Protein AF-T2SC22-F1 (afdb_monomer)

Secondary structure (DSSP, 8-state):
--S-EEETTTTEEE----SS-SSSSEEEEE-SSTTSPPEE--TTTS---TTEEEEE---SEEETT-HHHHTT-S--SGGG-EE-TTS-EEEE-THHHHHHHH-

pLDDT: mean 90.92, std 7.05, range [56.97, 97.81]

Structure (mmCIF, N/CA/C/O backbone):
data_AF-T2SC22-F1
#
_entry.id   AF-T2SC22-F1
#
loop_
_atom_site.group_PDB
_atom_site.id
_atom_site.type_symbol
_atom_site.label_atom_id
_atom_site.label_alt_id
_atom_site.label_comp_id
_atom_site.label_asym_id
_atom_site.label_entity_id
_atom_site.label_seq_id
_atom_site.pdbx_PDB_ins_code
_atom_site.Cartn_x
_atom_site.Cartn_y
_atom_site.Cartn_z
_atom_site.occupancy
_atom_site.B_iso_or_equiv
_atom_site.auth_seq_id
_atom_site.auth_comp_id
_atom_site.auth_asym_id
_atom_site.auth_atom_id
_atom_site.pdbx_PDB_model_num
ATOM 1 N N . MET A 1 1 ? -10.334 10.412 -2.394 1.00 56.97 1 MET A N 1
ATOM 2 C CA . MET A 1 1 ? -10.584 9.222 -3.244 1.00 56.97 1 MET A CA 1
ATOM 3 C C . MET A 1 1 ? -9.826 8.071 -2.600 1.00 56.97 1 MET A C 1
ATOM 5 O O . MET A 1 1 ? -8.651 8.269 -2.329 1.00 56.97 1 MET A O 1
ATOM 9 N N . SER A 1 2 ? -10.476 6.951 -2.265 1.00 67.88 2 SER A N 1
ATOM 10 C CA . SER A 1 2 ? -9.800 5.859 -1.544 1.00 67.88 2 SER A CA 1
ATOM 11 C C . SER A 1 2 ? -8.802 5.104 -2.431 1.00 67.88 2 SER A C 1
ATOM 13 O O . SER A 1 2 ? -8.994 5.009 -3.648 1.00 67.88 2 SER A O 1
ATOM 15 N N . LEU A 1 3 ? -7.745 4.576 -1.810 1.00 81.12 3 LEU A N 1
ATOM 16 C CA . LEU A 1 3 ? -6.727 3.738 -2.450 1.00 81.12 3 LEU A CA 1
ATOM 17 C C . LEU A 1 3 ? -7.239 2.352 -2.854 1.00 81.12 3 LEU A C 1
ATOM 19 O O . LEU A 1 3 ? -6.662 1.738 -3.750 1.00 81.12 3 LEU A O 1
ATOM 23 N N . ILE A 1 4 ? -8.304 1.858 -2.225 1.00 90.38 4 ILE A N 1
ATOM 24 C CA . ILE A 1 4 ? -8.838 0.519 -2.469 1.00 90.38 4 ILE A CA 1
ATOM 25 C C . ILE A 1 4 ? -10.268 0.635 -3.000 1.00 90.38 4 ILE A C 1
ATOM 27 O O . ILE A 1 4 ? -11.079 1.421 -2.513 1.00 90.38 4 ILE A O 1
ATOM 31 N N . LYS A 1 5 ? -10.580 -0.146 -4.038 1.00 92.19 5 LYS A N 1
ATOM 32 C CA . LYS A 1 5 ? -11.929 -0.263 -4.605 1.00 92.19 5 LYS A CA 1
ATOM 33 C C . LYS A 1 5 ? -12.391 -1.711 -4.517 1.00 92.19 5 LYS A C 1
ATOM 35 O O . LYS A 1 5 ? -11.726 -2.593 -5.059 1.00 92.19 5 LYS A O 1
ATOM 40 N N . ILE A 1 6 ? -13.535 -1.938 -3.880 1.00 92.19 6 ILE A N 1
ATOM 41 C CA . ILE A 1 6 ? -14.114 -3.272 -3.693 1.00 92.19 6 ILE A CA 1
ATOM 42 C C . ILE A 1 6 ? -15.218 -3.501 -4.723 1.00 92.19 6 ILE A C 1
ATOM 44 O O . ILE A 1 6 ? -16.077 -2.647 -4.929 1.00 92.19 6 ILE A O 1
ATOM 48 N N . ASP A 1 7 ? -15.162 -4.647 -5.390 1.00 92.38 7 ASP A N 1
ATOM 49 C CA . ASP A 1 7 ? -16.143 -5.119 -6.363 1.00 92.38 7 ASP A CA 1
ATOM 50 C C . ASP A 1 7 ? -16.743 -6.417 -5.803 1.00 92.38 7 ASP A C 1
ATOM 52 O O . ASP A 1 7 ? -16.166 -7.496 -5.959 1.00 92.38 7 ASP A O 1
ATOM 56 N N . TYR A 1 8 ? -17.843 -6.285 -5.051 1.00 89.44 8 TYR A N 1
ATOM 57 C CA . TYR A 1 8 ? -18.447 -7.395 -4.304 1.00 89.44 8 TYR A CA 1
ATOM 58 C C . TYR A 1 8 ? -19.023 -8.474 -5.225 1.00 89.44 8 TYR A C 1
ATOM 60 O O . TYR A 1 8 ? -18.830 -9.660 -4.961 1.00 89.44 8 TYR A O 1
ATOM 68 N N . ASP A 1 9 ? -19.640 -8.078 -6.341 1.00 93.25 9 ASP A N 1
ATOM 69 C CA . ASP A 1 9 ? -20.217 -9.011 -7.315 1.00 93.25 9 ASP A CA 1
ATOM 70 C C . ASP A 1 9 ? -19.143 -9.911 -7.933 1.00 93.25 9 ASP A C 1
ATOM 72 O O . ASP A 1 9 ? -19.333 -11.116 -8.098 1.00 93.25 9 ASP A O 1
ATOM 76 N N . LYS A 1 10 ? -17.973 -9.336 -8.239 1.00 94.12 10 LYS A N 1
ATOM 77 C CA . LYS A 1 10 ? -16.836 -10.065 -8.821 1.00 94.12 10 LYS A CA 1
ATOM 78 C C . LYS A 1 10 ? -15.881 -10.637 -7.779 1.00 94.12 10 LYS A C 1
ATOM 80 O O . LYS A 1 10 ? -14.878 -11.230 -8.172 1.00 94.12 10 LYS A O 1
ATOM 85 N N . LYS A 1 11 ? -16.154 -10.439 -6.484 1.00 91.81 11 LYS A N 1
ATOM 86 C CA . LYS A 1 11 ? -15.268 -10.807 -5.366 1.00 91.81 11 LYS A CA 1
ATOM 87 C C . LYS A 1 11 ? -13.821 -10.363 -5.607 1.00 91.81 11 LYS A C 1
ATOM 89 O O . LYS A 1 11 ? -12.885 -11.154 -5.522 1.00 91.81 11 LYS A O 1
ATOM 94 N N . MET A 1 12 ? -13.640 -9.095 -5.969 1.00 94.56 12 MET A N 1
ATOM 95 C CA . MET A 1 12 ? -12.348 -8.552 -6.390 1.00 94.56 12 MET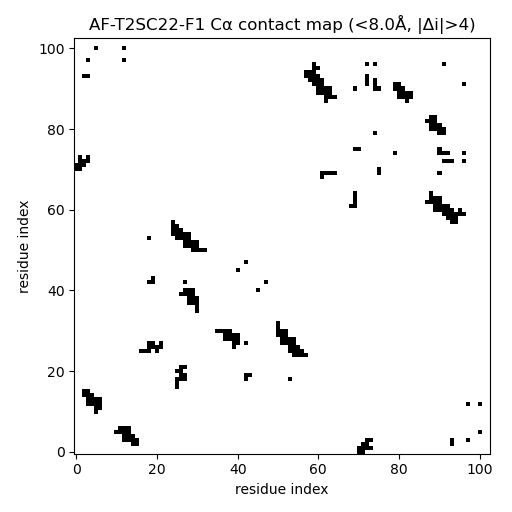 A CA 1
ATOM 96 C C . MET A 1 12 ? -12.012 -7.258 -5.649 1.00 94.56 12 MET A C 1
ATOM 98 O O . MET A 1 12 ? -12.845 -6.365 -5.495 1.00 94.56 12 MET A O 1
ATOM 102 N N . ILE A 1 13 ? -10.739 -7.126 -5.280 1.00 94.50 13 ILE A N 1
ATOM 103 C CA . ILE A 1 13 ? -10.153 -5.910 -4.715 1.00 94.50 13 ILE A CA 1
ATOM 104 C C . ILE A 1 13 ? -9.279 -5.262 -5.794 1.00 94.50 13 ILE A C 1
ATOM 106 O O . ILE A 1 13 ? -8.340 -5.880 -6.295 1.00 94.50 13 ILE A O 1
ATOM 110 N N . LYS A 1 14 ? -9.583 -4.018 -6.178 1.00 94.12 14 LYS A N 1
ATOM 111 C CA . LYS A 1 14 ? -8.814 -3.243 -7.165 1.00 94.12 14 LYS A CA 1
ATOM 112 C C . LYS A 1 14 ? -7.992 -2.170 -6.466 1.00 94.12 14 LYS A C 1
ATOM 114 O O . LYS A 1 14 ? -8.525 -1.387 -5.681 1.00 94.12 14 LYS A O 1
ATOM 119 N N . ILE A 1 15 ? -6.718 -2.088 -6.836 1.00 91.62 15 ILE A N 1
ATOM 120 C CA . ILE A 1 15 ? -5.756 -1.133 -6.282 1.00 91.62 15 ILE A CA 1
ATOM 121 C C . ILE A 1 15 ? -5.175 -0.321 -7.443 1.00 91.62 15 ILE A C 1
ATOM 123 O O . ILE A 1 15 ? -4.423 -0.868 -8.253 1.00 91.62 15 ILE A O 1
ATOM 127 N N . PRO A 1 16 ? -5.534 0.966 -7.589 1.00 90.25 16 PRO A N 1
ATOM 128 C CA . PRO A 1 16 ? -4.914 1.840 -8.574 1.00 90.25 16 PRO A CA 1
ATOM 129 C C . PRO A 1 16 ? -3.464 2.138 -8.175 1.00 90.25 16 PRO A C 1
ATOM 131 O O . PRO A 1 16 ? -3.212 2.735 -7.131 1.00 90.25 16 PRO A O 1
ATOM 134 N N . ILE A 1 17 ? -2.508 1.749 -9.019 1.00 88.50 17 ILE A N 1
ATOM 135 C CA . ILE A 1 17 ? -1.077 1.954 -8.769 1.00 88.50 17 ILE A CA 1
ATOM 136 C C . ILE A 1 17 ? -0.539 3.040 -9.716 1.00 88.50 17 ILE A C 1
ATOM 138 O O . ILE A 1 17 ? -0.618 2.874 -10.936 1.00 88.50 17 ILE A O 1
ATOM 142 N N . PRO A 1 18 ? 0.034 4.145 -9.202 1.00 88.25 18 PRO A N 1
ATOM 143 C CA . PRO A 1 18 ? 0.637 5.172 -10.045 1.00 88.25 18 PRO A CA 1
ATOM 144 C C . PRO A 1 18 ? 1.981 4.691 -10.617 1.00 88.25 18 PRO A C 1
ATOM 146 O O . PRO A 1 18 ? 2.952 4.523 -9.887 1.00 88.25 18 PRO A O 1
ATOM 149 N N . LEU A 1 19 ? 2.063 4.514 -11.939 1.00 87.94 19 LEU A N 1
ATOM 150 C CA . LEU A 1 19 ? 3.259 3.970 -12.612 1.00 87.94 19 LEU A CA 1
ATOM 151 C C . LEU A 1 19 ? 4.300 5.029 -13.020 1.00 87.94 19 LEU A C 1
ATOM 153 O O . LEU A 1 19 ? 5.415 4.695 -13.421 1.00 87.94 19 LEU A O 1
ATOM 157 N N . THR A 1 20 ? 3.951 6.314 -12.945 1.00 83.75 20 THR A N 1
ATOM 158 C CA . THR A 1 20 ? 4.825 7.424 -13.371 1.00 83.75 20 THR A CA 1
ATOM 159 C C . THR A 1 20 ? 5.331 8.288 -12.221 1.00 83.75 20 THR A C 1
ATOM 161 O O . THR A 1 20 ? 6.032 9.268 -12.470 1.00 83.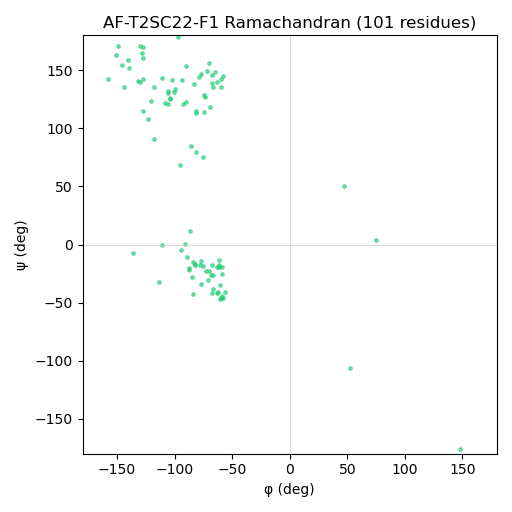75 20 THR A O 1
ATOM 164 N N . SER A 1 21 ? 4.953 7.978 -10.978 1.00 76.31 21 SER A N 1
ATOM 165 C CA . SER A 1 21 ? 5.473 8.695 -9.813 1.00 76.31 21 SER A CA 1
ATOM 166 C C . SER A 1 21 ? 6.838 8.128 -9.450 1.00 76.31 21 SER A C 1
ATOM 168 O O . SER A 1 21 ? 6.959 6.960 -9.099 1.00 76.31 21 SER A O 1
ATOM 170 N N . ILE A 1 22 ? 7.875 8.952 -9.580 1.00 68.25 22 ILE A N 1
ATOM 171 C CA . ILE A 1 22 ? 9.270 8.549 -9.345 1.00 68.25 22 ILE A CA 1
ATOM 172 C C . ILE A 1 22 ? 9.615 8.666 -7.849 1.00 68.25 22 ILE A C 1
ATOM 174 O O . ILE A 1 22 ? 10.449 7.930 -7.328 1.00 68.25 22 ILE A O 1
ATOM 178 N N . SER A 1 23 ? 8.933 9.574 -7.145 1.00 65.56 23 SER A N 1
ATOM 179 C CA . SER A 1 23 ? 9.006 9.768 -5.698 1.00 65.56 23 SER A CA 1
ATOM 180 C C . SER A 1 23 ? 7.762 9.180 -5.027 1.00 65.56 23 SER A C 1
ATOM 182 O O . SER A 1 23 ? 6.635 9.520 -5.392 1.00 65.56 23 SER A O 1
ATOM 184 N N . GLY A 1 24 ? 7.958 8.298 -4.048 1.00 80.31 24 GLY A N 1
ATOM 185 C CA . GLY A 1 24 ? 6.873 7.686 -3.279 1.00 80.31 24 GLY A CA 1
ATOM 186 C C . GLY A 1 24 ? 7.174 6.260 -2.818 1.00 80.31 24 GLY A C 1
ATOM 187 O O . GLY A 1 24 ? 8.276 5.742 -3.032 1.00 80.31 24 GLY A O 1
ATOM 188 N N . LYS A 1 25 ? 6.162 5.647 -2.187 1.00 87.69 25 LYS A N 1
ATOM 189 C CA . LYS A 1 25 ? 6.140 4.234 -1.764 1.00 87.69 25 LYS A CA 1
ATOM 190 C C . LYS A 1 25 ? 6.087 3.253 -2.937 1.00 87.69 25 LYS A C 1
ATOM 192 O O . LYS A 1 25 ? 6.478 2.103 -2.780 1.00 87.69 25 LYS A O 1
ATOM 197 N N . VAL A 1 26 ? 5.548 3.695 -4.070 1.00 90.75 26 VAL A N 1
ATOM 198 C CA . VAL A 1 26 ? 5.399 2.904 -5.292 1.00 90.75 26 VAL A CA 1
ATOM 199 C C . VAL A 1 26 ? 6.433 3.378 -6.296 1.00 90.75 26 VAL A C 1
A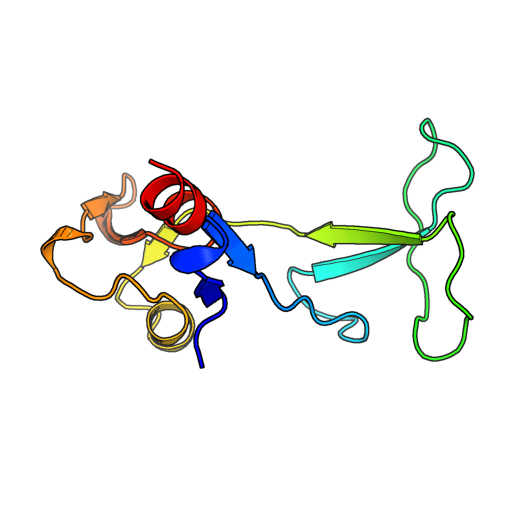TOM 201 O O . VAL A 1 26 ? 6.544 4.579 -6.546 1.00 90.75 26 VAL A O 1
ATOM 204 N N . ARG A 1 27 ? 7.177 2.438 -6.870 1.00 91.19 27 ARG A N 1
ATOM 205 C CA . ARG A 1 27 ? 8.173 2.677 -7.914 1.00 91.19 27 ARG A CA 1
ATOM 206 C C . ARG A 1 27 ? 8.084 1.574 -8.952 1.00 91.19 27 ARG A C 1
ATOM 208 O O . ARG A 1 27 ? 7.720 0.443 -8.645 1.00 91.19 27 ARG A O 1
ATOM 215 N N . VAL A 1 28 ? 8.460 1.891 -10.181 1.00 92.50 28 VAL A N 1
ATOM 216 C CA . VAL A 1 28 ? 8.668 0.871 -11.209 1.00 92.50 28 VAL A CA 1
ATOM 217 C C . VAL A 1 28 ? 10.160 0.598 -11.306 1.00 92.50 28 VAL A C 1
ATOM 219 O O . VAL A 1 28 ? 10.969 1.528 -11.358 1.00 92.50 28 VAL A O 1
ATOM 222 N N . LYS A 1 29 ? 10.516 -0.681 -11.331 1.00 92.50 29 LYS A N 1
ATOM 223 C CA . LYS A 1 29 ? 11.887 -1.154 -11.498 1.00 92.50 29 LYS A CA 1
ATOM 224 C C . LYS A 1 29 ? 11.970 -2.163 -12.628 1.00 92.50 29 LYS A C 1
ATOM 226 O O . LYS A 1 29 ? 10.965 -2.747 -13.027 1.00 92.50 29 LYS A O 1
ATOM 231 N N . THR A 1 30 ? 13.171 -2.365 -13.142 1.00 93.56 30 THR A N 1
ATOM 232 C CA . THR A 1 30 ? 13.493 -3.411 -14.110 1.00 93.56 30 THR A CA 1
ATOM 233 C C . THR A 1 30 ? 14.384 -4.465 -13.470 1.00 93.56 30 THR A C 1
ATOM 235 O O . THR A 1 30 ? 15.255 -4.144 -12.665 1.00 93.56 30 THR A O 1
ATOM 238 N N . ARG A 1 31 ? 14.184 -5.730 -13.838 1.00 91.56 31 ARG A N 1
ATOM 239 C CA . ARG A 1 31 ? 15.092 -6.841 -13.521 1.00 91.56 31 ARG A CA 1
ATOM 240 C C . ARG A 1 31 ? 15.369 -7.661 -14.776 1.00 91.56 31 ARG A C 1
ATOM 242 O O . ARG A 1 31 ? 14.466 -7.851 -15.593 1.00 91.56 31 ARG A O 1
ATOM 249 N N . HIS A 1 32 ? 16.607 -8.112 -14.955 1.00 82.31 32 HIS A N 1
ATOM 250 C CA . HIS A 1 32 ? 16.988 -8.924 -16.114 1.00 82.31 32 HIS A CA 1
ATOM 251 C C . HIS A 1 32 ? 16.665 -10.404 -15.881 1.00 82.31 32 HIS A C 1
ATOM 253 O O . HIS A 1 32 ? 16.066 -11.027 -16.757 1.00 82.31 32 HIS A O 1
ATOM 259 N N . ALA A 1 33 ? 16.954 -10.912 -14.684 1.00 80.00 33 ALA A N 1
ATOM 260 C CA . ALA A 1 33 ? 16.516 -12.206 -14.172 1.00 80.00 33 ALA A CA 1
ATOM 261 C C . ALA A 1 33 ? 15.905 -12.078 -12.761 1.00 80.00 33 ALA A C 1
ATOM 263 O O . ALA A 1 33 ? 15.962 -11.024 -12.129 1.00 80.00 33 ALA A O 1
ATOM 264 N N . PHE A 1 34 ? 15.297 -13.155 -12.249 1.00 75.50 34 PHE A N 1
ATOM 265 C CA . PHE A 1 34 ? 14.717 -13.180 -10.896 1.00 75.50 34 PHE A CA 1
ATOM 266 C C . PHE A 1 34 ? 15.760 -13.063 -9.777 1.00 75.50 34 PHE A C 1
ATOM 268 O O . PHE A 1 34 ? 15.422 -12.600 -8.692 1.00 75.50 34 PHE A O 1
ATOM 275 N N . SER A 1 35 ? 16.999 -13.476 -10.046 1.00 75.12 35 SER A N 1
ATOM 276 C CA . SER A 1 35 ? 18.146 -13.388 -9.136 1.00 75.12 35 SER A CA 1
ATOM 277 C C . SER A 1 35 ? 18.747 -11.988 -9.036 1.00 75.12 35 SER A C 1
ATOM 279 O O . SER A 1 35 ? 19.563 -11.738 -8.153 1.00 75.12 35 SER A O 1
ATOM 281 N N . ASP A 1 36 ? 18.385 -11.093 -9.953 1.00 85.12 36 ASP A N 1
ATOM 282 C CA . ASP A 1 36 ? 19.047 -9.804 -10.081 1.00 85.12 36 ASP A CA 1
ATOM 283 C C . ASP A 1 36 ? 18.380 -8.742 -9.216 1.00 85.12 36 ASP A C 1
ATOM 285 O O . ASP A 1 36 ? 17.172 -8.758 -8.954 1.00 85.12 36 ASP A O 1
ATOM 289 N N . TYR A 1 37 ? 19.176 -7.749 -8.836 1.00 88.12 37 TYR A N 1
ATOM 290 C CA . TYR A 1 37 ? 18.659 -6.554 -8.193 1.00 88.12 37 TYR A CA 1
ATOM 291 C C . TYR A 1 37 ? 17.811 -5.724 -9.159 1.00 88.12 37 TYR A C 1
ATOM 293 O O . TYR A 1 37 ? 18.094 -5.606 -10.352 1.00 88.12 37 TYR A O 1
ATOM 301 N N . GLY A 1 38 ? 16.776 -5.095 -8.607 1.00 90.88 38 GLY A N 1
ATOM 302 C CA . GLY A 1 38 ? 15.937 -4.165 -9.345 1.00 90.88 38 GLY A CA 1
ATOM 303 C C . GLY A 1 38 ? 16.618 -2.828 -9.594 1.00 90.88 38 GLY A C 1
ATOM 304 O O . GLY A 1 38 ? 17.044 -2.164 -8.647 1.00 90.88 38 GLY A O 1
ATOM 305 N N . VAL A 1 39 ? 16.627 -2.389 -10.849 1.00 91.19 39 VAL A N 1
ATOM 306 C CA . VAL A 1 39 ? 17.176 -1.097 -11.274 1.00 91.19 39 VAL A CA 1
ATOM 307 C C . VAL A 1 39 ? 16.043 -0.101 -11.522 1.00 91.19 39 VAL A C 1
ATOM 309 O O . VAL A 1 39 ? 14.978 -0.458 -12.025 1.00 91.19 39 VAL A O 1
ATOM 312 N N . SER A 1 40 ? 16.249 1.164 -11.152 1.00 89.81 40 SER A N 1
ATOM 313 C CA . SER A 1 40 ? 15.285 2.239 -11.419 1.00 89.81 40 SER A CA 1
ATOM 314 C C . SER A 1 40 ? 15.103 2.466 -12.923 1.00 89.81 40 SER A C 1
ATOM 316 O O . SER A 1 40 ? 16.078 2.482 -13.672 1.00 89.81 40 SER A O 1
ATOM 318 N N . THR A 1 41 ? 13.865 2.705 -13.363 1.00 89.81 41 THR A N 1
ATOM 319 C CA . THR A 1 41 ? 13.536 2.938 -14.780 1.00 89.81 41 THR A CA 1
ATOM 320 C C . THR A 1 41 ? 12.734 4.223 -14.983 1.00 89.81 41 THR A C 1
ATOM 322 O O . THR A 1 41 ? 11.868 4.579 -14.181 1.00 89.81 41 THR A O 1
ATOM 325 N N . ALA A 1 42 ? 13.018 4.938 -16.072 1.00 91.50 42 ALA A N 1
ATOM 326 C CA . ALA A 1 42 ? 12.310 6.157 -16.446 1.00 91.50 42 ALA A CA 1
ATOM 327 C C . ALA A 1 42 ? 11.047 5.818 -17.256 1.00 91.50 42 ALA A C 1
ATOM 329 O O . ALA A 1 42 ? 11.054 5.861 -18.487 1.00 91.50 42 ALA A O 1
ATOM 330 N N . THR A 1 43 ? 9.942 5.521 -16.566 1.00 91.06 43 THR A N 1
ATOM 331 C CA . THR A 1 43 ? 8.690 5.003 -17.164 1.00 91.06 43 THR A CA 1
ATOM 332 C C . THR A 1 43 ? 8.010 5.917 -18.183 1.00 91.06 43 THR A C 1
ATOM 334 O O . THR A 1 43 ? 7.195 5.451 -18.968 1.00 91.06 43 THR A O 1
ATOM 337 N N . ARG A 1 44 ? 8.344 7.214 -18.211 1.00 91.44 44 ARG A N 1
ATOM 338 C CA . ARG A 1 44 ? 7.854 8.152 -19.241 1.00 91.44 44 ARG A CA 1
ATOM 339 C C . ARG A 1 44 ? 8.643 8.103 -20.552 1.00 91.44 44 ARG A C 1
ATOM 341 O O . ARG A 1 44 ? 8.186 8.661 -21.540 1.00 91.44 44 ARG A O 1
ATOM 348 N N . LYS A 1 45 ? 9.842 7.515 -20.546 1.00 92.44 45 LYS A N 1
ATOM 349 C CA . LYS A 1 45 ? 10.762 7.486 -21.696 1.00 92.44 45 LYS A CA 1
ATOM 350 C C . LYS A 1 45 ? 10.958 6.080 -22.255 1.00 92.44 45 LYS A C 1
ATOM 352 O O . LYS A 1 45 ? 11.198 5.932 -23.445 1.00 92.44 45 LYS A O 1
ATOM 357 N N . ILE A 1 46 ? 10.895 5.067 -21.394 1.00 90.69 46 ILE A N 1
ATOM 358 C CA . ILE A 1 46 ? 11.193 3.679 -21.743 1.00 90.69 46 ILE A CA 1
ATOM 359 C C . ILE A 1 46 ? 9.874 2.903 -21.868 1.00 90.69 46 ILE A C 1
ATOM 361 O O . ILE A 1 46 ? 9.102 2.894 -20.906 1.00 90.69 46 ILE A O 1
ATOM 365 N N . PRO A 1 47 ? 9.605 2.239 -23.009 1.00 92.69 47 PRO A N 1
ATOM 366 C CA . PRO A 1 47 ? 8.446 1.366 -23.155 1.00 92.69 47 PRO A CA 1
ATOM 367 C C . PRO A 1 47 ? 8.460 0.209 -22.151 1.00 92.69 47 PRO A C 1
ATOM 369 O O . PRO A 1 47 ? 9.505 -0.385 -21.869 1.00 92.69 47 PRO A O 1
ATOM 372 N N . PHE A 1 48 ? 7.281 -0.144 -21.639 1.00 92.88 48 PHE A N 1
ATOM 373 C CA . PHE A 1 48 ? 7.140 -1.272 -20.725 1.00 92.88 48 PHE A CA 1
ATOM 374 C C . PHE A 1 48 ? 7.468 -2.604 -21.404 1.00 92.88 48 PHE A C 1
ATOM 376 O O . PHE A 1 48 ? 7.230 -2.818 -22.590 1.00 92.88 48 PHE A O 1
ATOM 383 N N . SER A 1 49 ? 7.998 -3.525 -20.606 1.00 92.25 49 SER A N 1
ATOM 384 C CA . SER A 1 49 ? 8.330 -4.891 -21.007 1.00 92.25 49 SER A CA 1
ATOM 385 C C . SER A 1 49 ? 8.181 -5.832 -19.815 1.00 92.25 49 SER A C 1
ATOM 387 O O . SER A 1 49 ? 8.079 -5.372 -18.679 1.00 92.25 49 SER A O 1
ATOM 389 N N . LEU A 1 50 ? 8.260 -7.144 -20.047 1.00 91.31 50 LEU A N 1
ATOM 390 C CA . LEU A 1 50 ? 8.166 -8.171 -18.995 1.00 91.31 50 LEU A CA 1
ATOM 391 C C . LEU A 1 50 ? 9.265 -8.083 -17.920 1.00 91.31 50 LEU A C 1
ATOM 393 O O . LEU A 1 50 ? 9.155 -8.695 -16.863 1.00 91.31 50 LEU A O 1
ATOM 397 N N . LYS A 1 51 ? 10.323 -7.306 -18.176 1.00 92.25 51 LYS A N 1
ATOM 398 C CA . LYS A 1 51 ? 11.379 -7.018 -17.199 1.00 92.25 51 LYS A CA 1
ATOM 399 C C . LYS A 1 51 ? 10.938 -6.012 -16.136 1.00 92.25 51 LYS A C 1
ATOM 401 O O . LYS A 1 51 ? 11.594 -5.903 -15.104 1.00 92.25 51 LYS A O 1
ATOM 406 N N . HIS A 1 52 ? 9.874 -5.253 -16.395 1.00 93.00 52 HIS A N 1
ATOM 407 C CA . HIS A 1 52 ? 9.370 -4.232 -15.489 1.00 93.00 52 HIS A CA 1
ATOM 408 C C . HIS A 1 52 ? 8.478 -4.852 -14.417 1.00 93.00 52 HIS A C 1
ATOM 410 O O . HIS A 1 52 ? 7.626 -5.689 -14.706 1.00 93.00 52 HIS A O 1
ATOM 416 N N . TYR A 1 53 ? 8.641 -4.398 -13.182 1.00 92.94 53 TYR A N 1
ATOM 417 C CA . TYR A 1 53 ? 7.785 -4.770 -12.067 1.00 92.94 53 TYR A CA 1
ATOM 418 C C . TYR A 1 53 ? 7.523 -3.561 -11.167 1.00 92.94 53 TYR A C 1
ATOM 420 O O . TYR A 1 53 ? 8.262 -2.571 -11.183 1.00 92.94 53 TYR A O 1
ATOM 428 N N . VAL A 1 54 ? 6.446 -3.647 -10.390 1.00 92.44 54 VAL A N 1
ATOM 429 C CA . VAL A 1 54 ? 6.104 -2.644 -9.383 1.00 92.44 54 VAL A CA 1
ATOM 430 C C . VAL A 1 54 ? 6.759 -3.031 -8.066 1.00 92.44 54 VAL A C 1
ATOM 432 O O . VAL A 1 54 ? 6.518 -4.109 -7.530 1.00 92.44 54 VAL A O 1
ATOM 435 N N . GLU A 1 55 ? 7.570 -2.131 -7.533 1.00 92.12 55 GLU A N 1
ATOM 436 C CA . GLU A 1 55 ? 8.005 -2.149 -6.146 1.00 92.12 55 GLU A CA 1
ATOM 437 C C . GLU A 1 55 ? 7.041 -1.282 -5.337 1.00 92.12 55 GLU A C 1
ATOM 439 O O . GLU A 1 55 ? 6.886 -0.092 -5.615 1.00 92.12 55 GLU A O 1
ATOM 444 N N . TRP A 1 56 ? 6.392 -1.869 -4.334 1.00 92.88 56 TRP A N 1
ATOM 445 C CA . TRP A 1 56 ? 5.500 -1.146 -3.436 1.00 92.88 56 TRP A CA 1
ATOM 446 C C . TRP A 1 56 ? 5.893 -1.407 -1.987 1.00 92.88 56 TRP A C 1
A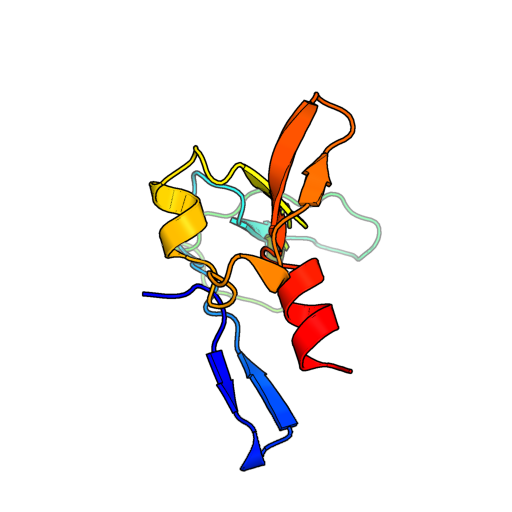TOM 448 O O . TRP A 1 56 ? 5.778 -2.524 -1.486 1.00 92.88 56 TRP A O 1
ATOM 458 N N . GLN A 1 57 ? 6.332 -0.354 -1.301 1.00 92.81 57 GLN A N 1
ATOM 459 C CA . GLN A 1 57 ? 6.505 -0.352 0.147 1.00 92.81 57 GLN A CA 1
ATOM 460 C C . GLN A 1 57 ? 5.132 -0.244 0.827 1.00 92.81 57 GLN A C 1
ATOM 462 O O . GLN A 1 57 ? 4.722 0.825 1.294 1.00 92.81 57 GLN A O 1
ATOM 467 N N . ILE A 1 58 ? 4.400 -1.355 0.812 1.00 94.19 58 ILE A N 1
ATOM 468 C CA . ILE A 1 58 ? 3.057 -1.462 1.376 1.00 94.19 58 ILE A CA 1
ATOM 469 C C . ILE A 1 58 ? 3.092 -1.313 2.905 1.00 94.19 58 ILE A C 1
ATOM 471 O O . ILE A 1 58 ? 3.970 -1.847 3.582 1.00 94.19 58 ILE A O 1
ATOM 475 N N . GLY A 1 59 ? 2.163 -0.534 3.451 1.00 94.62 59 GLY A N 1
ATOM 476 C CA . GLY A 1 59 ? 1.894 -0.432 4.881 1.00 94.62 59 GLY A CA 1
ATOM 477 C C . GLY A 1 59 ? 0.725 -1.319 5.306 1.00 94.62 59 GLY A C 1
ATOM 478 O O . GLY A 1 59 ? 0.093 -1.989 4.495 1.00 94.62 59 GLY A O 1
ATOM 479 N N . TYR A 1 60 ? 0.438 -1.309 6.603 1.00 96.00 60 TYR A N 1
ATOM 480 C CA . TYR A 1 60 ? -0.675 -2.061 7.188 1.00 96.00 60 TYR A CA 1
ATOM 481 C C . TYR A 1 60 ? -1.474 -1.245 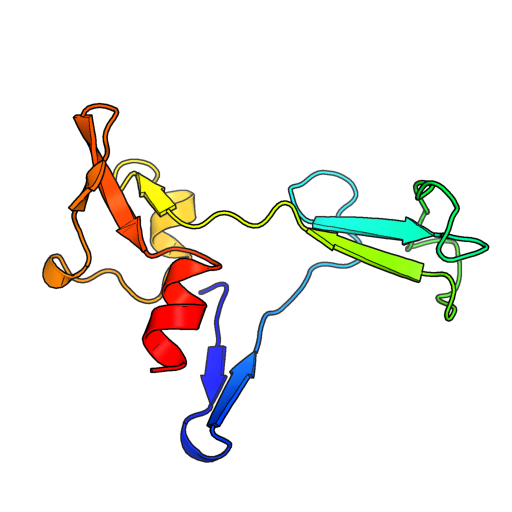8.210 1.00 96.00 60 TYR A C 1
ATOM 483 O O . TYR A 1 60 ? -2.490 -1.717 8.711 1.00 96.00 60 TYR A O 1
ATOM 491 N N . ASP A 1 61 ? -1.020 -0.043 8.562 1.00 96.50 61 ASP A N 1
ATOM 492 C CA . ASP A 1 61 ? -1.723 0.846 9.474 1.00 96.50 61 ASP A CA 1
ATOM 493 C C . ASP A 1 61 ? -1.422 2.315 9.171 1.00 96.50 61 ASP A C 1
ATOM 495 O O . ASP A 1 61 ? -0.466 2.652 8.460 1.00 96.50 61 ASP A O 1
ATOM 499 N N . VAL A 1 62 ? -2.267 3.191 9.706 1.00 95.81 62 VAL A N 1
ATOM 500 C CA . VAL A 1 62 ? -2.063 4.638 9.677 1.00 95.81 62 VAL A CA 1
ATOM 501 C C . VAL A 1 62 ? -2.571 5.269 10.978 1.00 95.81 62 VAL A C 1
ATOM 503 O O . VAL A 1 62 ? -3.660 4.918 11.432 1.00 95.81 62 VAL A O 1
ATOM 506 N N . PRO A 1 63 ? -1.824 6.196 11.609 1.00 96.88 63 PRO A N 1
ATOM 507 C CA . PRO A 1 63 ? -2.352 7.003 12.706 1.00 96.88 63 PRO A CA 1
ATOM 508 C C . PRO A 1 63 ? -3.557 7.834 12.264 1.00 96.88 63 PRO A C 1
ATOM 510 O O . PRO A 1 63 ? -3.477 8.519 11.248 1.00 96.88 63 PRO A O 1
ATOM 513 N N . ILE A 1 64 ? -4.625 7.871 13.064 1.00 96.06 64 ILE A N 1
ATOM 514 C CA . ILE A 1 64 ? -5.821 8.682 12.750 1.00 96.06 64 ILE A CA 1
ATOM 515 C C . ILE A 1 64 ? -5.518 10.191 12.709 1.00 96.06 64 ILE A C 1
ATOM 517 O O . ILE A 1 64 ? -6.248 10.977 12.116 1.00 96.06 64 ILE A O 1
ATOM 521 N N . THR A 1 65 ? -4.407 10.602 13.327 1.00 95.44 65 THR A N 1
ATOM 522 C CA . THR A 1 65 ? -3.909 11.981 13.297 1.00 95.44 65 THR A CA 1
ATOM 523 C C . THR A 1 65 ? -3.318 12.372 11.938 1.00 95.44 65 THR A C 1
ATOM 525 O O . THR A 1 65 ? -3.242 13.560 11.635 1.00 95.44 65 THR A O 1
ATOM 528 N N . ASP A 1 66 ? -2.879 11.403 11.124 1.00 94.75 66 ASP A N 1
ATOM 529 C CA . ASP A 1 66 ? -2.395 11.626 9.754 1.00 94.75 66 ASP A CA 1
ATOM 530 C C . ASP A 1 66 ? -3.603 11.730 8.812 1.00 94.75 66 ASP A C 1
ATOM 532 O O . ASP A 1 66 ? -4.001 10.763 8.159 1.00 94.75 66 ASP A O 1
ATOM 536 N N . ARG A 1 67 ? -4.228 12.915 8.807 1.00 93.44 67 ARG A N 1
ATOM 537 C CA . ARG A 1 67 ? -5.499 13.168 8.109 1.00 93.44 67 ARG A CA 1
ATOM 538 C C . ARG A 1 67 ? -5.429 12.831 6.623 1.00 93.44 67 ARG A C 1
ATOM 540 O O . ARG A 1 67 ? -6.365 12.243 6.099 1.00 93.44 67 ARG A O 1
ATOM 547 N N . GLU A 1 68 ? -4.325 13.155 5.952 1.00 91.75 68 GLU A N 1
ATOM 548 C CA . GLU A 1 68 ? -4.179 12.894 4.516 1.00 91.75 68 GLU A CA 1
ATOM 549 C C . GLU A 1 68 ? -4.283 11.403 4.200 1.00 91.75 68 GLU A C 1
ATOM 551 O O . GLU A 1 68 ? -5.029 11.013 3.305 1.00 91.75 68 GLU A O 1
ATOM 556 N N . LYS A 1 69 ? -3.576 10.555 4.954 1.00 90.75 69 LYS A N 1
ATOM 557 C CA . LYS A 1 69 ? -3.621 9.104 4.748 1.00 90.75 69 LYS A CA 1
ATOM 558 C C . LYS A 1 69 ? -4.887 8.465 5.311 1.00 90.75 69 LYS A C 1
ATOM 560 O O . LYS A 1 69 ? -5.394 7.515 4.718 1.00 90.75 69 LYS A O 1
ATOM 565 N N . PHE A 1 70 ? -5.420 8.987 6.413 1.00 93.00 70 PHE A N 1
ATOM 566 C CA . PHE A 1 70 ? -6.697 8.539 6.968 1.00 93.00 7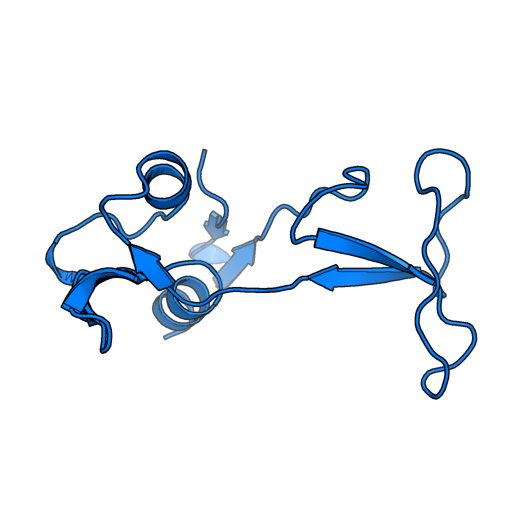0 PHE A CA 1
ATOM 567 C C . PHE A 1 70 ? -7.852 8.752 5.977 1.00 93.00 70 PHE A C 1
ATOM 569 O O . PHE A 1 70 ? -8.729 7.904 5.840 1.00 93.00 70 PHE A O 1
ATOM 576 N N . GLU A 1 71 ? -7.816 9.822 5.184 1.00 92.69 71 GLU A N 1
ATOM 577 C CA . GLU A 1 71 ? -8.816 10.043 4.137 1.00 92.69 71 GLU A CA 1
ATOM 578 C C . GLU A 1 71 ? -8.748 9.030 2.980 1.00 92.69 71 GLU A C 1
ATOM 580 O O . GLU A 1 71 ? -9.723 8.892 2.229 1.00 92.69 71 GLU A O 1
ATOM 585 N N . LEU A 1 72 ? -7.631 8.308 2.834 1.00 91.75 72 LEU A N 1
ATOM 586 C CA . LEU A 1 72 ? -7.417 7.321 1.773 1.00 91.75 72 LEU A CA 1
ATOM 587 C C . LEU A 1 72 ? -7.924 5.913 2.125 1.00 91.75 72 LEU A C 1
ATOM 589 O O . LEU A 1 72 ? -8.161 5.133 1.197 1.00 91.75 72 LEU A O 1
ATOM 593 N N . THR A 1 73 ? -8.122 5.583 3.406 1.00 92.06 73 THR A N 1
ATOM 594 C CA . THR A 1 73 ? -8.760 4.315 3.811 1.00 92.06 73 THR A CA 1
ATOM 595 C C . THR A 1 73 ? -10.275 4.381 3.614 1.00 92.06 73 THR A C 1
ATOM 597 O O . THR A 1 73 ? -10.892 5.443 3.748 1.00 92.06 73 THR A O 1
ATOM 600 N N . THR A 1 74 ? -10.895 3.253 3.274 1.00 92.31 74 THR A N 1
ATOM 601 C CA . THR A 1 74 ? -12.360 3.112 3.319 1.00 92.31 74 THR A CA 1
ATOM 602 C C . THR A 1 74 ? -12.877 2.791 4.727 1.00 92.31 74 THR A C 1
ATOM 604 O O . THR A 1 74 ? -14.055 3.005 5.005 1.00 92.31 74 THR A O 1
ATOM 607 N N . LEU A 1 75 ? -12.013 2.322 5.633 1.00 92.25 75 LEU A N 1
ATOM 608 C CA . LEU A 1 75 ? -12.354 1.837 6.975 1.00 92.25 75 LEU A CA 1
ATOM 609 C C . LEU A 1 75 ? -12.177 2.942 8.030 1.00 92.25 75 LEU A C 1
ATOM 611 O O . LEU A 1 75 ? -11.271 2.906 8.866 1.00 92.25 75 LEU A O 1
ATOM 615 N N . LYS A 1 76 ? -13.043 3.960 7.968 1.00 91.75 76 LYS A N 1
ATOM 616 C CA . LYS A 1 76 ? -12.946 5.163 8.820 1.00 91.75 76 LYS A CA 1
ATOM 617 C C . LYS A 1 76 ? -13.643 5.039 10.176 1.00 91.75 76 LYS A C 1
ATOM 619 O O . LYS A 1 76 ? -13.286 5.774 11.094 1.00 91.75 76 LYS A O 1
ATOM 624 N N . ASP A 1 77 ? -14.599 4.120 10.303 1.00 94.06 77 ASP A N 1
ATOM 625 C CA . ASP A 1 77 ? -15.374 3.930 11.533 1.00 94.06 77 ASP A CA 1
ATOM 626 C C . ASP A 1 77 ? -14.477 3.623 12.743 1.00 94.06 77 ASP A C 1
ATOM 628 O O . ASP A 1 77 ? -13.505 2.872 12.637 1.00 94.06 77 ASP A O 1
ATOM 632 N N . GLU A 1 78 ? -14.865 4.122 13.919 1.00 94.50 78 GLU A N 1
ATOM 633 C CA . GLU A 1 78 ? -14.122 3.933 15.176 1.00 94.50 78 GLU A CA 1
ATOM 634 C C . GLU A 1 78 ? -13.932 2.459 15.559 1.00 94.50 78 GLU A C 1
ATOM 636 O O . GLU A 1 78 ? -12.945 2.105 16.196 1.00 94.50 78 GLU A O 1
ATOM 641 N N . LYS A 1 79 ? -14.819 1.562 15.107 1.00 95.44 79 LYS A N 1
ATOM 642 C CA . LYS A 1 79 ? -14.688 0.110 15.333 1.00 95.44 79 LYS A CA 1
ATOM 643 C C . LYS A 1 79 ? -13.426 -0.506 14.712 1.00 95.44 79 LYS A C 1
ATOM 645 O O . LYS A 1 79 ? -13.052 -1.612 15.089 1.00 95.44 79 LYS A O 1
ATOM 650 N N . TYR A 1 80 ? -12.804 0.168 13.742 1.00 95.56 80 TYR A N 1
ATOM 651 C CA . TYR A 1 80 ? -11.541 -0.258 13.128 1.00 95.56 80 TYR A CA 1
ATOM 652 C C . TYR A 1 80 ? -10.318 0.381 13.788 1.00 95.56 80 TYR A C 1
ATOM 654 O O . TYR A 1 80 ? -9.184 0.075 13.410 1.00 95.56 80 TYR A O 1
ATOM 662 N N . HIS A 1 81 ? -10.528 1.288 14.746 1.00 96.31 81 HIS A N 1
ATOM 663 C CA . HIS A 1 81 ? -9.440 1.967 15.427 1.00 96.31 81 HIS A CA 1
ATOM 664 C C . HIS A 1 81 ? -8.843 1.055 16.494 1.00 96.31 81 HIS A C 1
ATOM 666 O O . HIS A 1 81 ? -9.539 0.296 17.166 1.00 96.31 81 HIS A O 1
ATOM 672 N N . PHE A 1 82 ? -7.530 1.140 16.665 1.00 97.06 82 PHE A N 1
ATOM 673 C CA . PHE A 1 82 ? -6.800 0.369 17.660 1.00 97.06 82 PHE A CA 1
ATOM 674 C C . PHE A 1 82 ? -5.625 1.168 18.222 1.00 97.06 82 PHE A C 1
ATOM 676 O O . PHE A 1 82 ? -5.083 2.070 17.575 1.00 97.06 82 PHE A O 1
ATOM 683 N N . LEU A 1 83 ? -5.214 0.826 19.443 1.00 97.81 83 LEU A N 1
ATOM 684 C CA . LEU A 1 83 ? -4.032 1.405 20.068 1.00 97.81 83 LEU A CA 1
ATOM 685 C C . LEU A 1 83 ? -2.781 0.694 19.541 1.00 97.81 83 LEU A C 1
ATOM 687 O O . LEU A 1 83 ? -2.566 -0.488 19.803 1.00 97.81 83 LEU A O 1
ATOM 691 N N . GLY A 1 84 ? -1.952 1.411 18.785 1.00 96.56 84 GLY A N 1
ATOM 692 C CA . GLY A 1 84 ? -0.666 0.897 18.332 1.00 96.56 84 GLY A CA 1
ATOM 693 C C . GLY A 1 84 ? 0.335 0.775 19.483 1.00 96.56 84 GLY A C 1
ATOM 694 O O . GLY A 1 84 ? 0.273 1.519 20.459 1.00 96.56 84 GLY A O 1
ATOM 695 N N . ALA A 1 85 ? 1.334 -0.099 19.328 1.00 96.31 85 ALA A N 1
ATOM 696 C CA . ALA A 1 85 ? 2.403 -0.287 20.320 1.00 96.31 85 ALA A CA 1
ATOM 697 C C . ALA A 1 85 ? 3.210 0.994 20.623 1.00 96.31 85 ALA A C 1
ATOM 699 O O . ALA A 1 85 ? 3.857 1.101 21.657 1.00 96.31 85 ALA A O 1
ATOM 700 N N . ASN A 1 86 ? 3.155 1.987 19.732 1.00 95.81 86 ASN A N 1
ATOM 701 C CA . ASN A 1 86 ? 3.756 3.306 19.919 1.00 95.81 86 ASN A CA 1
ATOM 702 C C . ASN A 1 86 ? 2.842 4.308 20.657 1.00 95.81 86 ASN A C 1
ATOM 704 O O . ASN A 1 86 ? 3.114 5.507 20.621 1.00 95.81 86 ASN A O 1
ATOM 708 N N . GLY A 1 87 ? 1.738 3.845 21.252 1.00 96.75 87 GLY A N 1
ATOM 709 C CA . GLY A 1 87 ? 0.782 4.662 22.002 1.00 96.75 87 GLY A CA 1
ATOM 710 C C . GLY A 1 87 ? -0.137 5.535 21.143 1.00 96.75 87 GLY A C 1
ATOM 711 O O . GLY A 1 87 ? -0.909 6.321 21.684 1.00 96.75 87 GLY A O 1
ATOM 712 N N . LYS A 1 88 ? -0.071 5.432 19.809 1.00 97.56 88 LYS A N 1
ATOM 713 C CA . LYS A 1 88 ? -0.925 6.208 18.898 1.00 97.56 88 LYS A CA 1
ATOM 714 C C . LYS A 1 88 ? -2.168 5.414 18.525 1.00 97.56 88 LYS A C 1
ATOM 716 O O . LYS A 1 88 ? -2.070 4.220 18.247 1.00 97.56 88 LYS A O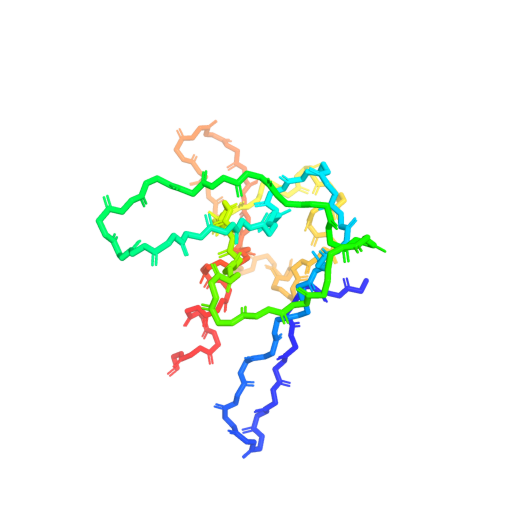 1
ATOM 721 N N . ILE A 1 89 ? -3.310 6.092 18.435 1.00 97.50 89 ILE A N 1
ATOM 722 C CA . ILE A 1 89 ? -4.520 5.509 17.851 1.00 97.50 89 ILE A CA 1
ATOM 723 C C . ILE A 1 89 ? -4.331 5.431 16.334 1.00 97.50 89 ILE A C 1
ATOM 725 O O . ILE A 1 89 ? -3.962 6.416 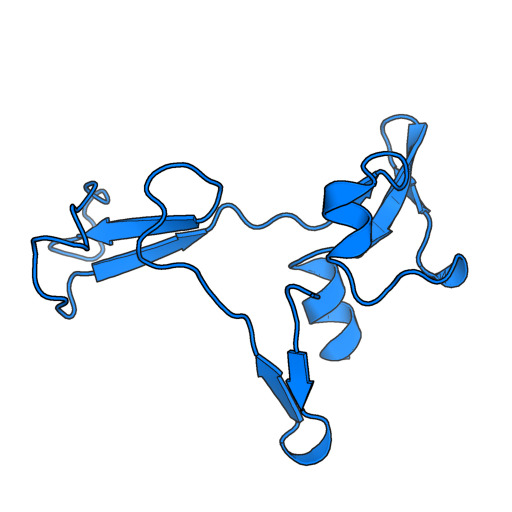15.681 1.00 97.50 89 ILE A O 1
ATOM 729 N N . LYS A 1 90 ? -4.541 4.244 15.778 1.00 97.62 90 LYS A N 1
ATOM 730 C CA . LYS A 1 90 ? -4.380 3.939 14.358 1.00 97.62 90 LYS A CA 1
ATOM 731 C C . LYS A 1 90 ? -5.627 3.259 13.809 1.00 97.62 90 LYS A C 1
ATOM 733 O O . LYS A 1 90 ? -6.441 2.766 14.578 1.00 97.62 90 LYS A O 1
ATOM 738 N N . THR A 1 91 ? -5.748 3.208 12.489 1.00 97.19 91 THR A N 1
ATOM 739 C CA . THR A 1 91 ? -6.762 2.415 11.781 1.00 97.19 91 THR A CA 1
ATOM 740 C C . THR A 1 91 ? -6.114 1.508 10.730 1.00 97.19 91 THR A C 1
ATOM 742 O O . THR A 1 91 ? -4.918 1.634 10.432 1.00 97.19 91 THR A O 1
ATOM 745 N N . LEU A 1 92 ? -6.911 0.592 10.178 1.00 96.31 92 LEU A N 1
ATOM 746 C CA . LEU A 1 92 ? -6.537 -0.313 9.093 1.00 96.31 92 LEU A CA 1
ATOM 747 C C . LEU A 1 92 ? -6.298 0.455 7.784 1.00 96.31 92 LEU A C 1
ATOM 749 O O . LEU A 1 92 ? -7.027 1.389 7.440 1.00 96.31 92 LEU A O 1
ATOM 753 N N . TYR A 1 93 ? -5.256 0.059 7.057 1.00 95.81 93 TYR A N 1
ATOM 754 C CA . TYR A 1 93 ? -4.772 0.763 5.873 1.00 95.81 93 TYR A CA 1
ATOM 755 C C . TYR A 1 93 ? -3.964 -0.170 4.966 1.00 95.81 93 TYR A C 1
ATOM 757 O O . TYR A 1 93 ? -3.189 -0.992 5.459 1.00 95.81 93 TYR A O 1
ATOM 765 N N . GLU A 1 94 ? -4.102 -0.013 3.646 1.00 94.88 94 GLU A N 1
ATOM 766 C CA . GLU A 1 94 ? -3.391 -0.803 2.627 1.00 94.88 94 GLU A CA 1
ATOM 767 C C . GLU A 1 94 ? -3.548 -2.322 2.865 1.00 94.88 94 GLU A C 1
ATOM 769 O O . GLU A 1 94 ? -4.628 -2.862 2.630 1.00 94.88 94 GLU A O 1
ATOM 774 N N . LEU A 1 95 ? -2.517 -3.030 3.341 1.00 95.94 95 LEU A N 1
ATOM 775 C CA . LEU A 1 95 ? -2.543 -4.492 3.488 1.00 95.94 95 LEU A CA 1
ATOM 776 C C . LEU A 1 95 ? -3.655 -4.990 4.420 1.00 95.94 95 LEU A C 1
ATOM 778 O O . LEU A 1 95 ? -4.347 -5.955 4.103 1.00 95.94 95 LEU A O 1
ATOM 782 N N . SER A 1 96 ? -3.818 -4.366 5.585 1.00 96.12 96 SER A N 1
ATOM 783 C CA . SER A 1 96 ? -4.781 -4.846 6.584 1.00 96.12 96 SER A CA 1
ATOM 784 C C . SER A 1 96 ? -6.228 -4.616 6.147 1.00 96.12 96 SER A C 1
ATOM 786 O O . SER A 1 96 ? -7.103 -5.429 6.434 1.00 96.12 96 SER A O 1
ATOM 788 N N . GLU A 1 97 ? -6.463 -3.559 5.374 1.00 95.12 97 GLU A N 1
ATOM 789 C CA . GLU A 1 97 ? -7.742 -3.277 4.732 1.00 95.12 97 GLU A CA 1
ATOM 790 C C . GLU A 1 97 ? -8.056 -4.310 3.641 1.00 95.12 97 GLU A C 1
ATOM 792 O O . GLU A 1 97 ? -9.173 -4.821 3.582 1.00 95.12 97 GLU A O 1
ATOM 797 N N . MET A 1 98 ? -7.063 -4.709 2.835 1.00 94.75 98 MET A N 1
ATOM 798 C CA . MET A 1 98 ? -7.229 -5.810 1.876 1.00 94.75 98 MET A CA 1
ATOM 799 C C . MET A 1 98 ? -7.612 -7.118 2.574 1.00 94.75 98 MET A C 1
ATOM 801 O O . MET A 1 98 ? -8.515 -7.809 2.114 1.00 94.75 98 MET A O 1
ATOM 805 N N . ILE A 1 99 ? -6.948 -7.450 3.687 1.00 95.56 99 ILE A N 1
ATOM 806 C CA . ILE A 1 99 ? -7.250 -8.657 4.473 1.00 95.56 99 ILE A CA 1
ATOM 807 C C . ILE A 1 99 ? -8.670 -8.591 5.039 1.00 95.56 99 ILE A C 1
ATOM 809 O O . ILE A 1 99 ? -9.383 -9.590 4.999 1.00 95.56 99 ILE A O 1
ATOM 813 N N . TYR A 1 100 ? -9.095 -7.425 5.533 1.00 95.00 100 TYR A N 1
ATOM 814 C CA . TYR A 1 100 ? -10.444 -7.235 6.061 1.00 95.00 100 TYR A CA 1
ATOM 815 C C . TYR A 1 100 ? -11.521 -7.544 5.015 1.00 95.00 100 TYR A C 1
ATOM 817 O O . TYR A 1 100 ? -12.462 -8.272 5.314 1.00 95.00 100 TYR A O 1
ATOM 825 N N . TYR A 1 101 ? -11.361 -7.042 3.789 1.00 93.94 101 TYR A N 1
ATOM 826 C CA . TYR A 1 101 ? -12.315 -7.280 2.701 1.00 93.94 101 TYR A CA 1
ATOM 827 C C . TYR A 1 101 ? -12.199 -8.655 2.039 1.00 93.94 101 TYR A C 1
ATOM 829 O O . TYR A 1 101 ? -13.113 -9.062 1.327 1.00 93.94 101 TYR A O 1
ATOM 837 N N . ALA A 1 102 ? -11.077 -9.350 2.223 1.00 91.31 102 ALA A N 1
ATOM 838 C CA . ALA A 1 102 ? -10.876 -10.697 1.696 1.00 91.31 102 ALA A CA 1
ATOM 839 C C . ALA A 1 102 ? -11.465 -11.798 2.595 1.00 91.31 102 ALA A C 1
ATOM 841 O O . ALA A 1 102 ? -11.560 -12.942 2.148 1.00 91.31 102 ALA A O 1
ATOM 842 N N . LYS A 1 103 ? -11.805 -11.469 3.847 1.00 83.75 103 LYS A N 1
ATOM 843 C CA . LYS A 1 103 ? -12.432 -12.380 4.810 1.00 83.75 103 LYS A CA 1
ATOM 844 C C . LYS A 1 103 ? -13.89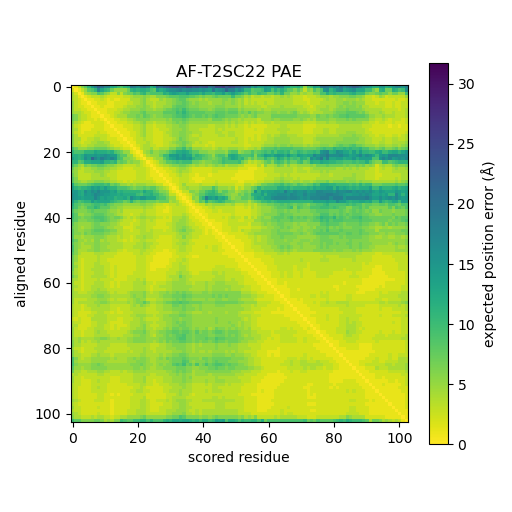9 -12.632 4.465 1.00 83.75 103 LYS A C 1
ATOM 846 O O . LYS A 1 103 ? -14.309 -13.806 4.597 1.00 83.75 103 LYS A O 1
#

Mean predicted aligned error: 4.58 Å

Solvent-accessible surface area (backbone atoms only — not comparable to full-atom values): 6367 Å² total; per-residue (Å²): 120,55,58,67,46,80,38,75,92,75,73,42,81,46,67,83,74,69,70,77,43,86,75,71,58,39,36,47,27,34,33,92,50,92,90,47,75,73,39,84,55,62,60,90,80,49,83,89,52,93,43,52,47,79,47,66,70,76,51,48,60,43,45,61,83,45,54,76,64,46,58,28,35,87,59,71,56,72,91,50,48,44,79,40,98,85,75,43,54,23,26,44,21,67,52,44,43,52,53,63,75,70,107

Sequence (103 aa):
MSLIKIDYDKKMIKIPIPLTSISGKVRVKTRHAFSDYGVSTATRKIPFSLKHYVEWQIGYDVPITDREKFELTTLKDEKYHFLGANGKIKTLYELSEMIYYAK

Organism: NCBI:txid1352357

Foldseek 3Di:
DAQWDADVVVLDIDGDADAQDCDDQKAKFFDPDPPDDTHGDRPVPDDDDPRIDIHGPFDFKDFVVPVVQLVRDPFNDPVQWDQDPVRGIIGTHGPNSVVVSND

Radius of gyration: 16.48 Å; Cα contacts (8 Å, |Δi|>4): 154; chains: 1; bounding box: 39×27×45 Å